Protein AF-A0A954IHL5-F1 (afdb_monomer)

Radius of gyration: 23.96 Å; Cα contacts (8 Å, |Δi|>4): 112; chains: 1; bounding box: 42×65×70 Å

Secondary structure (DSSP, 8-state):
--------HHHHHHHHHHHHHHHHHHHHHHHHHHHHHHHHTT-THHHH-GGGHHHHHHHHHHHHHHHTTTT-HHHHHHHHHHHHHHHHHHHHHHHHHHHHH--SHHHHHHHHHHHHHHHHHHHHHHHHTTTSPP--PPP---PPPPPPPPPPPPP-

Solvent-accessible surface area (backbone atoms only — not comparable to full-atom values): 9137 Å² total; per-residue (Å²): 136,80,82,75,80,72,83,56,68,67,58,55,53,51,35,55,54,50,36,46,56,48,46,56,52,46,51,56,45,49,51,56,45,49,53,48,28,53,48,55,75,69,43,75,56,37,80,84,34,59,71,54,48,52,40,31,48,43,47,47,59,45,50,58,66,39,66,84,22,73,93,37,48,68,58,27,52,57,47,47,63,68,41,46,64,58,41,45,53,33,43,57,50,39,51,53,50,37,58,75,62,38,85,50,67,69,46,57,50,45,42,54,50,47,48,50,40,4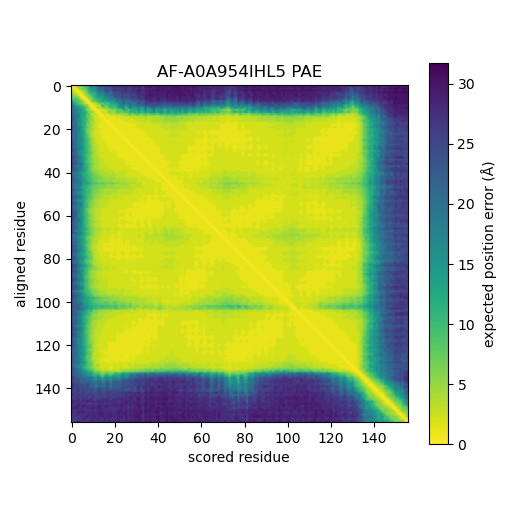9,53,50,50,50,52,45,48,59,57,41,59,79,61,47,77,75,81,79,73,72,81,83,78,79,75,79,77,80,76,80,79,79,80,76,83,85,80,133

Structure (mmCIF, N/CA/C/O backbone):
data_AF-A0A954IHL5-F1
#
_entry.id   AF-A0A954IHL5-F1
#
loop_
_atom_site.group_PDB
_atom_site.id
_atom_site.type_symbol
_atom_site.label_atom_id
_atom_site.label_alt_id
_atom_site.label_comp_id
_atom_site.label_asym_id
_atom_site.label_entity_id
_atom_site.label_seq_id
_atom_site.pdbx_PDB_ins_code
_atom_site.Cartn_x
_atom_site.Cartn_y
_atom_site.Cartn_z
_atom_site.occupancy
_atom_site.B_iso_or_equiv
_atom_site.auth_seq_id
_atom_site.auth_comp_id
_atom_site.auth_asym_id
_atom_site.auth_atom_id
_atom_site.pdbx_PDB_model_num
ATOM 1 N N . MET A 1 1 ? -13.275 8.258 50.279 1.00 40.66 1 MET A N 1
ATOM 2 C CA . MET A 1 1 ? -13.727 9.099 49.157 1.00 40.66 1 MET A CA 1
ATOM 3 C C . MET A 1 1 ? -13.002 8.562 47.937 1.00 40.66 1 MET A C 1
ATOM 5 O O . MET A 1 1 ? -11.900 8.988 47.637 1.00 40.66 1 MET A O 1
ATOM 9 N N . THR A 1 2 ? -13.515 7.455 47.407 1.00 42.53 2 THR A N 1
ATOM 10 C CA . THR A 1 2 ? -12.972 6.762 46.236 1.00 42.53 2 THR A CA 1
ATOM 11 C C . THR A 1 2 ? -13.426 7.542 45.016 1.00 42.53 2 THR A C 1
ATOM 13 O O . THR A 1 2 ? -14.629 7.660 44.795 1.00 42.53 2 THR A O 1
ATOM 16 N N . GLU A 1 3 ? -12.481 8.136 44.296 1.00 44.69 3 GLU A N 1
ATOM 17 C CA . GLU A 1 3 ? -12.754 8.761 43.008 1.00 44.69 3 GLU A CA 1
ATOM 18 C C . GLU A 1 3 ? -13.162 7.656 42.035 1.00 44.69 3 GLU A C 1
ATOM 20 O O . GLU A 1 3 ? -12.359 6.816 41.631 1.00 44.69 3 GLU A O 1
ATOM 25 N N . ASP A 1 4 ? -14.459 7.625 41.751 1.00 44.53 4 ASP A N 1
ATOM 26 C CA . ASP A 1 4 ? -15.044 6.912 40.631 1.00 44.53 4 ASP A CA 1
ATOM 27 C C . ASP A 1 4 ? -14.474 7.560 39.365 1.00 44.53 4 ASP A C 1
ATOM 29 O O . ASP A 1 4 ? -14.879 8.656 38.969 1.00 44.53 4 ASP A O 1
ATOM 33 N N . VAL A 1 5 ? -13.436 6.942 38.793 1.00 57.66 5 VAL A N 1
ATOM 34 C CA . VAL A 1 5 ? -12.917 7.295 37.470 1.00 57.66 5 VAL A CA 1
ATOM 35 C C . VAL A 1 5 ? -13.991 6.861 36.485 1.00 57.66 5 VAL A C 1
ATOM 37 O O . VAL A 1 5 ? -13.971 5.747 35.971 1.00 57.66 5 VAL A O 1
ATOM 40 N N . GLY A 1 6 ? -14.983 7.733 36.319 1.00 47.94 6 GLY A N 1
ATOM 41 C CA . GLY A 1 6 ? -16.091 7.543 35.406 1.00 47.94 6 GLY A CA 1
ATOM 42 C C . GLY A 1 6 ? -15.554 7.313 34.004 1.00 47.94 6 GLY A C 1
ATOM 43 O O . GLY A 1 6 ? -14.996 8.216 33.377 1.00 47.94 6 GLY A O 1
ATOM 44 N N . ASP A 1 7 ? -15.723 6.084 33.540 1.00 57.09 7 ASP A N 1
ATOM 45 C CA . ASP A 1 7 ? -15.624 5.698 32.147 1.00 57.09 7 ASP A CA 1
ATOM 46 C C . ASP A 1 7 ? -16.559 6.615 31.338 1.00 57.09 7 ASP A C 1
ATOM 48 O O . ASP A 1 7 ? -17.778 6.579 31.510 1.00 57.09 7 ASP A O 1
ATOM 52 N N . ASN A 1 8 ? -15.995 7.559 30.575 1.00 56.06 8 ASN A N 1
ATOM 53 C CA . ASN A 1 8 ? -16.775 8.575 29.872 1.00 56.06 8 ASN A CA 1
ATOM 54 C C . ASN A 1 8 ? -17.119 8.069 28.458 1.00 56.06 8 ASN A C 1
ATOM 56 O O . ASN A 1 8 ? -16.258 8.136 27.572 1.00 56.06 8 ASN A O 1
ATOM 60 N N . PRO A 1 9 ? -18.367 7.637 28.193 1.00 59.56 9 PRO A N 1
ATOM 61 C CA . PRO A 1 9 ? -18.760 7.017 26.922 1.00 59.56 9 PRO A CA 1
ATOM 62 C C . PRO A 1 9 ? -18.642 7.959 25.711 1.00 59.56 9 PRO A C 1
ATOM 64 O O . PRO A 1 9 ? -18.583 7.506 24.563 1.00 59.56 9 PRO A O 1
ATOM 67 N N . ALA A 1 10 ? -18.579 9.277 25.940 1.00 62.97 10 ALA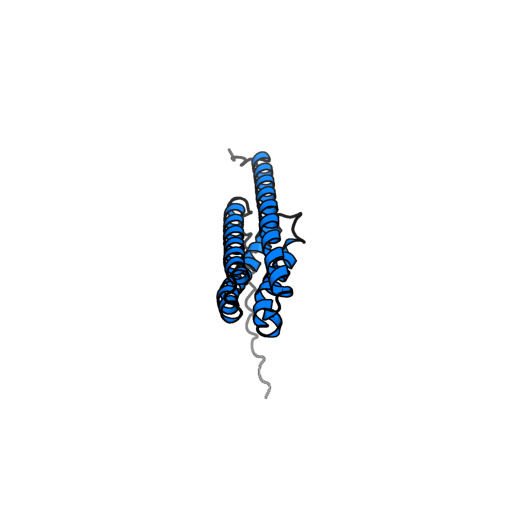 A N 1
ATOM 68 C CA . ALA A 1 10 ? -18.341 10.260 24.885 1.00 62.97 10 ALA A CA 1
ATOM 69 C C . ALA A 1 10 ? -16.930 10.126 24.281 1.00 62.97 10 ALA A C 1
ATOM 71 O O . ALA A 1 10 ? -16.773 10.182 23.063 1.00 62.97 10 ALA A O 1
ATOM 72 N N . THR A 1 11 ? -15.916 9.864 25.112 1.00 73.88 11 THR A N 1
ATOM 73 C CA . THR A 1 11 ? -14.522 9.725 24.669 1.00 73.88 11 THR A CA 1
ATOM 74 C C . THR A 1 11 ? -14.324 8.453 23.845 1.00 73.88 11 THR A C 1
ATOM 76 O O . THR A 1 11 ? -13.656 8.490 22.812 1.00 73.88 11 THR A O 1
ATOM 79 N N . GLU A 1 12 ? -14.935 7.336 24.249 1.00 75.44 12 GLU A N 1
ATOM 80 C CA . GLU A 1 12 ? -14.859 6.072 23.502 1.00 75.44 12 GLU A CA 1
ATOM 81 C C . GLU A 1 12 ? -15.545 6.167 22.132 1.00 75.44 12 GLU A C 1
ATOM 83 O O . GLU A 1 12 ? -15.008 5.709 21.118 1.00 75.44 12 GLU A O 1
ATOM 88 N N . THR A 1 13 ? -16.709 6.821 22.079 1.00 82.81 13 THR A N 1
ATOM 89 C CA . THR A 1 13 ? -17.449 7.050 20.828 1.00 82.81 13 THR A CA 1
ATOM 90 C C . THR A 1 13 ? -16.635 7.908 19.852 1.00 82.81 13 THR A C 1
ATOM 92 O O . THR A 1 13 ? -16.553 7.596 18.657 1.00 82.81 13 THR A O 1
ATOM 95 N N . ASP A 1 14 ? -15.962 8.944 20.356 1.00 88.94 14 ASP A N 1
ATOM 96 C CA . ASP A 1 14 ? -15.099 9.817 19.558 1.00 88.94 14 ASP A CA 1
ATOM 97 C C . ASP A 1 14 ? -13.842 9.097 19.049 1.00 88.94 14 ASP A C 1
ATOM 99 O O . ASP A 1 14 ? -13.472 9.250 17.877 1.00 88.94 14 ASP A O 1
ATOM 103 N N . GLN A 1 15 ? -13.217 8.256 19.880 1.00 90.31 15 GLN A N 1
ATOM 104 C CA . GLN A 1 15 ? -12.077 7.420 19.488 1.00 90.31 15 GLN A CA 1
ATOM 105 C C . GLN A 1 15 ? -12.457 6.416 18.395 1.00 90.31 15 GLN A C 1
ATOM 107 O O . GLN A 1 15 ? -11.767 6.314 17.375 1.00 90.31 15 GLN A O 1
ATOM 112 N N . ALA A 1 16 ? -13.580 5.712 18.560 1.00 92.56 16 ALA A N 1
ATOM 113 C CA . ALA A 1 16 ? -14.078 4.767 17.566 1.00 92.56 16 ALA A CA 1
ATOM 114 C C . ALA A 1 16 ? -14.376 5.465 16.228 1.00 92.56 16 ALA A C 1
ATOM 116 O O . ALA A 1 16 ? -13.995 4.977 15.160 1.00 92.56 16 ALA A O 1
ATOM 117 N N . SER A 1 17 ? -14.997 6.646 16.281 1.00 95.25 17 SER A N 1
ATOM 118 C CA . SER A 1 17 ? -15.264 7.491 15.114 1.00 95.25 17 SER A CA 1
ATOM 119 C C . SER A 1 17 ? -13.970 7.954 14.424 1.00 95.25 17 SER A C 1
ATOM 121 O O . SER A 1 17 ? -13.864 7.909 13.194 1.00 95.25 17 SER A O 1
ATOM 123 N N . ALA A 1 18 ? -12.946 8.342 15.191 1.00 96.38 18 ALA A N 1
ATOM 124 C CA . ALA A 1 18 ? -11.636 8.717 14.658 1.00 96.38 18 ALA A CA 1
ATOM 125 C C . ALA A 1 18 ? -10.935 7.547 13.953 1.00 96.38 18 ALA A C 1
ATOM 127 O O . ALA A 1 18 ? -10.473 7.704 12.819 1.00 96.38 18 ALA A O 1
ATOM 128 N N . LEU A 1 19 ? -10.911 6.364 14.572 1.00 97.25 19 LEU A N 1
ATOM 129 C CA . LEU A 1 19 ? -10.328 5.161 13.975 1.00 97.25 19 LEU A CA 1
ATOM 130 C C . LEU A 1 19 ? -11.025 4.770 12.668 1.00 97.25 19 LEU A C 1
ATOM 132 O O . LEU A 1 19 ? -10.343 4.440 11.696 1.00 97.25 19 LEU A O 1
ATOM 136 N N . ARG A 1 20 ? -12.360 4.863 12.604 1.00 98.06 20 ARG A N 1
ATOM 137 C CA . ARG A 1 20 ? -13.118 4.614 11.364 1.00 98.06 20 ARG A CA 1
ATOM 138 C C . ARG A 1 20 ? -12.696 5.560 10.239 1.00 98.06 20 ARG A C 1
ATOM 140 O O . ARG A 1 20 ? -12.365 5.091 9.153 1.00 98.06 20 ARG A O 1
ATOM 147 N N . ARG A 1 21 ? -12.583 6.867 10.505 1.00 98.38 21 ARG A N 1
ATOM 148 C CA . ARG A 1 21 ? -12.108 7.843 9.501 1.00 98.38 21 ARG A CA 1
ATOM 149 C C . ARG A 1 21 ? -10.695 7.535 9.000 1.00 98.38 21 ARG A C 1
ATOM 151 O O . ARG A 1 21 ? -10.404 7.690 7.813 1.00 98.38 21 ARG A O 1
ATOM 158 N N . LEU A 1 22 ? -9.792 7.117 9.887 1.00 98.62 22 LEU A N 1
ATOM 159 C CA . LEU A 1 22 ? -8.426 6.745 9.505 1.00 98.62 22 LEU A CA 1
ATOM 160 C C . LEU A 1 22 ? -8.399 5.458 8.668 1.00 98.62 22 LEU A C 1
ATOM 162 O O . LEU A 1 22 ? -7.621 5.359 7.714 1.00 98.62 22 LEU A O 1
ATOM 166 N N . LEU A 1 23 ? -9.255 4.487 8.988 1.00 98.56 23 LEU A N 1
ATOM 167 C CA . LEU A 1 23 ? -9.417 3.259 8.213 1.00 98.56 23 LEU A CA 1
ATOM 168 C C . LEU A 1 23 ? -9.928 3.565 6.802 1.00 98.56 23 LEU A C 1
ATOM 170 O O . LEU A 1 23 ? -9.327 3.116 5.828 1.00 98.56 23 LEU A O 1
ATOM 174 N N . GLU A 1 24 ? -10.966 4.389 6.666 1.00 98.44 24 GLU A N 1
ATOM 175 C CA . GLU A 1 24 ? -11.498 4.813 5.363 1.00 98.44 24 GLU A CA 1
ATOM 176 C C . GLU A 1 24 ? -10.430 5.510 4.508 1.00 98.44 24 GLU A C 1
ATOM 178 O O . GLU A 1 24 ? -10.305 5.256 3.307 1.00 98.44 24 GLU A O 1
ATOM 183 N N . ARG A 1 25 ? -9.602 6.365 5.122 1.00 98.69 25 ARG A N 1
ATOM 184 C CA . ARG A 1 25 ? -8.448 6.977 4.443 1.00 98.69 25 ARG A CA 1
ATOM 185 C C . ARG A 1 25 ? -7.418 5.930 4.023 1.00 98.69 25 ARG A C 1
ATOM 187 O O . ARG A 1 25 ? -6.902 6.013 2.912 1.00 98.69 25 ARG A O 1
ATOM 194 N N . SER A 1 26 ? -7.158 4.931 4.863 1.00 98.69 26 SER A N 1
ATOM 195 C CA . SER A 1 26 ? -6.238 3.832 4.544 1.00 98.69 26 SER A CA 1
ATOM 196 C C . SER A 1 26 ? -6.724 3.013 3.346 1.00 98.69 26 SER A C 1
ATOM 198 O O . SER A 1 26 ? -5.916 2.651 2.496 1.00 98.69 26 SER A O 1
ATOM 200 N N . GLN A 1 27 ? -8.034 2.774 3.222 1.00 98.50 27 GLN A N 1
ATOM 201 C CA . GLN A 1 27 ? -8.603 2.092 2.054 1.00 98.50 27 GLN A CA 1
ATOM 202 C C . GLN A 1 27 ? -8.376 2.879 0.759 1.00 98.50 27 GLN A C 1
ATOM 204 O O . GLN A 1 27 ? -8.000 2.293 -0.254 1.00 98.50 27 GLN A O 1
ATOM 209 N N . LYS A 1 28 ? -8.529 4.210 0.790 1.00 98.62 28 LYS A N 1
ATOM 210 C CA . LYS A 1 28 ? -8.228 5.071 -0.368 1.00 98.62 28 LYS A CA 1
ATOM 211 C C . LYS A 1 28 ? -6.756 4.966 -0.773 1.00 98.62 28 LYS A C 1
ATOM 213 O O . LYS A 1 28 ? -6.458 4.806 -1.950 1.00 98.62 28 LYS A O 1
ATOM 218 N N . VAL A 1 29 ? -5.839 4.977 0.196 1.00 98.75 29 VAL A N 1
ATOM 219 C CA . VAL A 1 29 ? -4.400 4.776 -0.061 1.00 98.75 29 VAL A CA 1
ATOM 220 C C . VAL A 1 29 ? -4.131 3.391 -0.664 1.00 98.75 29 VAL A C 1
ATOM 222 O O . VAL A 1 29 ? -3.407 3.273 -1.651 1.00 98.75 29 VAL A O 1
ATOM 225 N N . MET A 1 30 ? -4.772 2.343 -0.144 1.00 98.50 30 MET A N 1
ATOM 226 C CA . MET A 1 30 ? -4.661 0.991 -0.700 1.00 98.50 30 MET A CA 1
ATOM 227 C C . MET A 1 30 ? -5.239 0.869 -2.117 1.00 98.50 30 MET A C 1
ATOM 229 O O . MET A 1 30 ? -4.728 0.075 -2.906 1.00 98.50 30 MET A O 1
ATOM 233 N N . ALA A 1 31 ? -6.250 1.662 -2.480 1.00 98.38 31 ALA A N 1
ATOM 234 C CA . ALA A 1 31 ? -6.756 1.715 -3.851 1.00 98.38 31 ALA A CA 1
ATOM 235 C C . ALA A 1 31 ? -5.698 2.256 -4.832 1.00 98.38 31 ALA A C 1
ATOM 237 O O . ALA A 1 31 ? -5.544 1.711 -5.924 1.00 98.38 31 ALA A O 1
ATOM 238 N N . HIS A 1 32 ? -4.899 3.253 -4.432 1.00 97.94 32 HIS A N 1
ATOM 239 C CA . HIS A 1 32 ? -3.753 3.703 -5.234 1.00 97.94 32 HIS A CA 1
ATOM 240 C C . HIS A 1 32 ? -2.702 2.597 -5.391 1.00 97.94 32 HIS A C 1
ATOM 242 O O . HIS A 1 32 ? -2.232 2.354 -6.502 1.00 97.94 32 HIS A O 1
ATOM 248 N N . ALA A 1 33 ? -2.401 1.856 -4.319 1.00 98.50 33 ALA A N 1
ATOM 249 C CA . ALA A 1 33 ? -1.518 0.691 -4.395 1.00 98.50 33 ALA A CA 1
ATOM 250 C C . ALA A 1 33 ? -2.039 -0.354 -5.400 1.00 98.50 33 ALA A C 1
ATOM 252 O O . ALA A 1 33 ? -1.273 -0.939 -6.165 1.00 98.50 33 ALA A O 1
ATOM 253 N N . TRP A 1 34 ? -3.356 -0.563 -5.453 1.00 98.50 34 TRP A N 1
ATOM 254 C CA . TRP A 1 34 ? -3.972 -1.508 -6.384 1.00 98.50 34 TRP A CA 1
ATOM 255 C C . TRP A 1 34 ? -3.756 -1.138 -7.858 1.00 98.50 34 TRP A C 1
ATOM 257 O O . TRP A 1 34 ? -3.558 -2.026 -8.694 1.00 98.50 34 TRP A O 1
ATOM 267 N N . MET A 1 35 ? -3.735 0.157 -8.182 1.00 98.50 35 MET A N 1
ATOM 268 C CA . MET A 1 35 ? -3.412 0.623 -9.534 1.00 98.50 35 MET A CA 1
ATOM 269 C C . MET A 1 35 ? -1.978 0.258 -9.924 1.00 98.50 35 MET A C 1
ATOM 271 O O . MET A 1 35 ? -1.754 -0.236 -11.025 1.00 98.50 35 MET A O 1
ATOM 275 N N . ILE A 1 36 ? -1.028 0.397 -8.998 1.00 98.19 36 ILE A N 1
ATOM 276 C CA . ILE A 1 36 ? 0.383 0.038 -9.209 1.00 98.19 36 ILE A CA 1
ATOM 277 C C . ILE A 1 36 ? 0.525 -1.469 -9.417 1.00 98.19 36 ILE A C 1
ATOM 279 O O . ILE A 1 36 ? 1.170 -1.904 -10.365 1.00 98.19 36 ILE A O 1
ATOM 283 N N . ARG A 1 37 ? -0.145 -2.279 -8.587 1.00 98.44 37 ARG A N 1
ATOM 284 C CA . ARG A 1 37 ? -0.212 -3.732 -8.795 1.00 98.44 37 ARG A CA 1
ATOM 285 C C . ARG A 1 37 ? -0.730 -4.062 -10.192 1.00 98.44 37 ARG A C 1
ATOM 287 O O . ARG A 1 37 ? -0.194 -4.948 -10.845 1.00 98.44 37 ARG A O 1
ATOM 294 N N . THR A 1 38 ? -1.800 -3.397 -10.619 1.00 98.12 38 THR A N 1
ATOM 295 C CA . THR A 1 38 ? -2.404 -3.646 -11.931 1.00 98.12 38 THR A CA 1
ATOM 296 C C . THR A 1 38 ? -1.430 -3.294 -13.047 1.00 98.12 38 THR A C 1
ATOM 298 O O . THR A 1 38 ? -1.258 -4.110 -13.939 1.00 98.12 38 THR A O 1
ATOM 301 N N . PHE A 1 39 ? -0.743 -2.155 -12.963 1.00 98.00 39 PHE A N 1
ATOM 302 C CA . PHE A 1 39 ? 0.315 -1.785 -13.902 1.00 98.00 39 PHE A CA 1
ATOM 303 C C . PHE A 1 39 ? 1.419 -2.852 -13.974 1.00 98.00 39 PHE A C 1
ATOM 305 O O . PHE A 1 39 ? 1.644 -3.415 -15.038 1.00 98.00 39 PHE A O 1
ATOM 312 N N . VAL A 1 40 ? 2.027 -3.205 -12.838 1.00 97.38 40 VAL A N 1
ATOM 313 C CA . VAL A 1 40 ? 3.141 -4.170 -12.776 1.00 97.38 40 VAL A CA 1
ATOM 314 C C . VAL A 1 40 ? 2.753 -5.550 -13.315 1.00 97.38 40 VAL A C 1
ATOM 316 O O . VAL A 1 40 ? 3.559 -6.228 -13.935 1.00 97.38 40 VAL A O 1
ATOM 319 N N . LYS A 1 41 ? 1.509 -5.990 -13.095 1.00 96.75 41 LYS A N 1
ATOM 320 C CA . LYS A 1 41 ? 1.040 -7.300 -13.574 1.00 96.75 41 LYS A CA 1
ATOM 321 C C . LYS A 1 41 ? 0.824 -7.383 -15.087 1.00 96.75 41 LYS A C 1
ATOM 323 O O . LYS A 1 41 ? 0.596 -8.491 -15.565 1.00 96.75 41 LYS A O 1
ATOM 328 N N . HIS A 1 42 ? 0.788 -6.256 -15.792 1.00 97.00 42 HIS A N 1
ATOM 329 C CA . HIS A 1 42 ? 0.428 -6.208 -17.211 1.00 97.00 42 HIS A CA 1
ATOM 330 C C . HIS A 1 42 ? 1.418 -5.392 -18.052 1.00 97.00 42 HIS A C 1
ATOM 332 O O . HIS A 1 42 ? 1.117 -5.111 -19.207 1.00 97.00 42 HIS A O 1
ATOM 338 N N . CYS A 1 43 ? 2.549 -4.965 -17.486 1.00 96.31 43 CYS A N 1
ATOM 339 C CA . CYS A 1 43 ? 3.629 -4.381 -18.272 1.00 96.31 43 CYS A CA 1
ATOM 340 C C . CYS A 1 43 ? 4.438 -5.493 -18.944 1.00 96.31 43 CYS A C 1
ATOM 342 O O . CYS A 1 43 ? 4.692 -6.522 -18.318 1.00 96.31 43 CYS A O 1
ATOM 344 N N . ASP A 1 44 ? 4.865 -5.268 -20.183 1.00 96.69 44 ASP A N 1
ATOM 345 C CA . ASP A 1 44 ? 5.617 -6.254 -20.967 1.00 96.69 44 ASP A CA 1
ATOM 346 C C . ASP A 1 44 ? 6.969 -6.584 -20.311 1.00 96.69 44 ASP A C 1
ATOM 348 O O . ASP A 1 44 ? 7.424 -7.723 -20.354 1.00 96.69 44 ASP A O 1
ATOM 352 N N . GLU A 1 45 ? 7.578 -5.621 -19.605 1.00 96.62 45 GLU A N 1
ATOM 353 C CA . GLU A 1 45 ? 8.857 -5.816 -18.912 1.00 96.62 45 GLU A CA 1
ATOM 354 C C . GLU A 1 45 ? 8.810 -6.914 -17.840 1.00 96.62 45 GLU A C 1
ATOM 356 O O . GLU A 1 45 ? 9.851 -7.417 -17.433 1.00 96.62 45 GLU A O 1
ATOM 361 N N . VAL A 1 46 ? 7.627 -7.319 -17.371 1.00 95.69 46 VAL A N 1
ATOM 362 C CA . VAL A 1 46 ? 7.512 -8.357 -16.341 1.00 95.69 46 VAL A CA 1
ATOM 363 C C . VAL A 1 46 ? 7.945 -9.746 -16.832 1.00 95.69 46 VAL A C 1
ATOM 365 O O . VAL A 1 46 ? 8.293 -10.592 -16.006 1.00 95.69 46 VAL A O 1
ATOM 368 N N . ASP A 1 47 ? 7.926 -9.984 -18.147 1.00 95.50 47 ASP A N 1
ATOM 369 C CA . 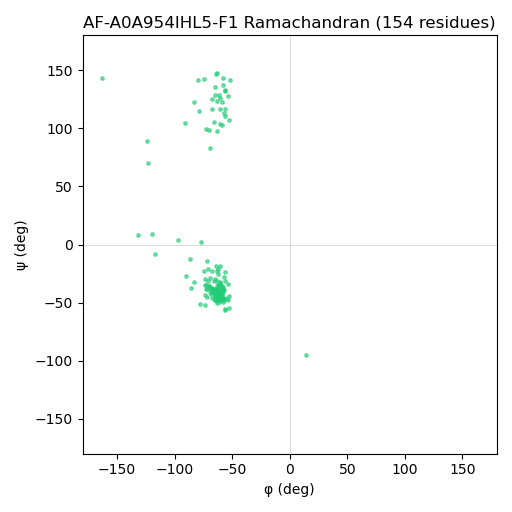ASP A 1 47 ? 8.344 -11.256 -18.744 1.00 95.50 47 ASP A CA 1
ATOM 370 C C . ASP A 1 47 ? 9.869 -11.438 -18.661 1.00 95.50 47 ASP A C 1
ATOM 372 O O . ASP A 1 47 ? 10.348 -12.534 -18.361 1.00 95.50 47 ASP A O 1
ATOM 376 N N . ASP A 1 48 ? 10.618 -10.347 -18.849 1.00 97.06 48 ASP A N 1
ATOM 377 C CA . ASP A 1 48 ? 12.084 -10.322 -18.769 1.00 97.06 48 ASP A CA 1
ATOM 378 C C . ASP A 1 48 ? 12.597 -10.020 -17.346 1.00 97.06 48 ASP A C 1
ATOM 380 O O . ASP A 1 48 ? 13.685 -10.463 -16.975 1.00 97.06 48 ASP A O 1
ATOM 384 N N . TYR A 1 49 ? 11.801 -9.309 -16.536 1.00 96.81 49 TYR A N 1
ATOM 385 C CA . TYR A 1 49 ? 12.123 -8.877 -15.169 1.00 96.81 49 TYR A CA 1
ATOM 386 C C . TYR A 1 49 ? 11.074 -9.397 -14.164 1.00 96.81 49 TYR A C 1
ATOM 388 O O . TYR A 1 49 ? 10.267 -8.628 -13.615 1.00 96.81 49 TYR A O 1
ATOM 396 N N . PRO A 1 50 ? 11.034 -10.719 -13.901 1.00 96.38 50 PRO A N 1
ATOM 397 C CA . PRO A 1 50 ? 10.014 -11.340 -13.059 1.00 96.38 50 PRO A CA 1
ATOM 398 C C . PRO A 1 50 ? 10.029 -10.854 -11.602 1.00 96.38 50 PRO A C 1
ATOM 400 O O . PRO A 1 50 ? 8.997 -10.940 -10.929 1.00 96.38 50 PRO A O 1
ATOM 403 N N . GLU A 1 51 ? 11.150 -10.322 -11.109 1.00 96.06 51 GLU A N 1
ATOM 404 C CA . GLU A 1 51 ? 11.309 -9.713 -9.783 1.00 96.06 51 GLU A CA 1
ATOM 405 C C . GLU A 1 51 ? 10.329 -8.559 -9.527 1.00 96.06 51 GLU A C 1
ATOM 407 O O . GLU A 1 51 ? 9.867 -8.386 -8.395 1.00 96.06 51 GLU A O 1
ATOM 412 N N . LEU A 1 52 ? 9.886 -7.853 -10.576 1.00 97.12 52 LEU A N 1
ATOM 413 C CA . LEU A 1 52 ? 8.869 -6.805 -10.466 1.00 97.12 52 LEU A CA 1
ATOM 414 C C . LEU A 1 52 ? 7.573 -7.333 -9.826 1.00 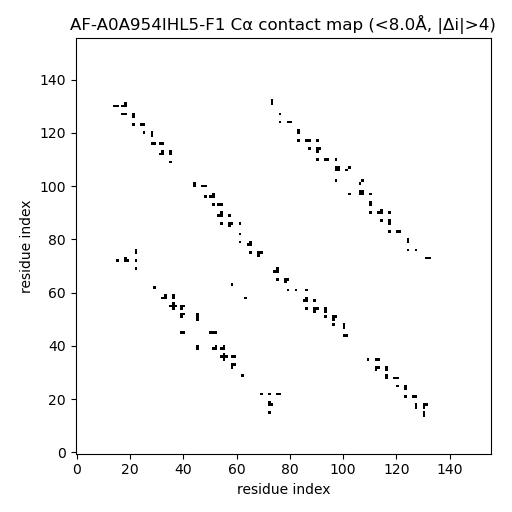97.12 52 LEU A C 1
ATOM 416 O O . LEU A 1 52 ? 6.893 -6.611 -9.086 1.00 97.12 52 LEU A O 1
ATOM 420 N N . ASN A 1 53 ? 7.242 -8.616 -10.032 1.00 97.69 53 ASN A N 1
ATOM 421 C CA . ASN A 1 53 ? 6.057 -9.235 -9.436 1.00 97.69 53 ASN A CA 1
ATOM 422 C C . ASN A 1 53 ? 6.079 -9.258 -7.905 1.00 97.69 53 ASN A C 1
ATOM 424 O O . ASN A 1 53 ? 5.004 -9.366 -7.304 1.00 97.69 53 ASN A O 1
ATOM 428 N N . GLU A 1 54 ? 7.238 -9.151 -7.249 1.00 97.94 54 GLU A N 1
ATOM 429 C CA . GLU A 1 54 ? 7.292 -9.111 -5.785 1.00 97.94 54 GLU A CA 1
ATOM 430 C C . GLU A 1 54 ? 6.529 -7.905 -5.226 1.00 97.94 54 GLU A C 1
ATOM 432 O O . GLU A 1 54 ? 5.804 -8.029 -4.232 1.00 97.94 54 GLU A O 1
ATOM 437 N N . MET A 1 55 ? 6.571 -6.761 -5.915 1.00 98.25 55 MET A N 1
ATOM 438 C CA . MET A 1 55 ? 5.772 -5.597 -5.536 1.00 98.25 55 MET A CA 1
ATOM 439 C C . MET A 1 55 ? 4.272 -5.879 -5.683 1.00 98.25 55 MET A C 1
ATOM 441 O O . MET A 1 55 ? 3.486 -5.640 -4.760 1.00 98.25 55 MET A O 1
ATOM 445 N N . ALA A 1 56 ? 3.864 -6.451 -6.820 1.00 98.25 56 ALA A N 1
ATOM 446 C CA . ALA A 1 56 ? 2.472 -6.809 -7.084 1.00 98.25 56 ALA A CA 1
ATOM 447 C C . ALA A 1 56 ? 1.930 -7.826 -6.061 1.00 98.25 56 ALA A C 1
ATOM 449 O O . ALA A 1 56 ? 0.780 -7.709 -5.615 1.00 98.25 56 ALA A O 1
ATOM 450 N N . ARG A 1 57 ? 2.755 -8.800 -5.658 1.00 98.38 57 ARG A N 1
ATOM 451 C CA . ARG A 1 57 ? 2.433 -9.789 -4.622 1.00 98.38 57 ARG A CA 1
ATOM 452 C C . ARG A 1 57 ? 2.327 -9.144 -3.244 1.00 98.38 57 ARG A C 1
ATOM 454 O O . ARG A 1 57 ? 1.341 -9.371 -2.551 1.00 98.38 57 ARG A O 1
ATOM 461 N N . SER A 1 58 ? 3.271 -8.282 -2.873 1.00 98.56 58 SER A N 1
ATOM 462 C CA . SER A 1 58 ? 3.260 -7.580 -1.583 1.00 98.56 58 SER A CA 1
ATOM 463 C C . SER A 1 58 ? 2.025 -6.682 -1.413 1.00 98.56 58 SER A C 1
ATOM 465 O O . SER A 1 58 ? 1.377 -6.691 -0.357 1.00 98.56 58 SER A O 1
ATOM 467 N N . ILE A 1 59 ? 1.620 -5.974 -2.476 1.00 98.69 59 ILE A N 1
ATOM 468 C CA . ILE A 1 59 ? 0.374 -5.190 -2.499 1.00 98.69 59 ILE A CA 1
ATOM 469 C C . ILE A 1 59 ? -0.839 -6.109 -2.343 1.00 98.69 59 ILE A C 1
ATOM 471 O O . ILE A 1 59 ? -1.713 -5.831 -1.519 1.00 98.69 59 ILE A O 1
ATOM 475 N N . PHE A 1 60 ? -0.892 -7.210 -3.099 1.00 98.56 60 PHE A N 1
ATOM 476 C CA . PHE A 1 60 ? -1.983 -8.180 -3.015 1.00 98.56 60 PHE A CA 1
ATOM 477 C C . PHE A 1 60 ? -2.128 -8.761 -1.607 1.00 98.56 60 PHE A C 1
ATOM 479 O O . PHE A 1 60 ? -3.221 -8.722 -1.054 1.00 98.56 60 PHE A O 1
ATOM 486 N N . ASP A 1 61 ? -1.042 -9.232 -0.999 1.00 98.44 61 ASP A N 1
ATOM 487 C CA . ASP A 1 61 ? -1.043 -9.842 0.334 1.00 98.44 61 ASP A CA 1
ATOM 488 C C . ASP A 1 61 ? -1.410 -8.853 1.443 1.00 98.44 61 ASP A C 1
ATOM 490 O O . ASP A 1 61 ? -1.967 -9.240 2.480 1.00 98.44 61 ASP A O 1
ATOM 494 N N . THR A 1 62 ? -1.067 -7.578 1.256 1.00 98.50 62 THR A N 1
ATOM 495 C CA . THR A 1 62 ? -1.442 -6.503 2.175 1.00 98.50 62 THR A CA 1
ATOM 496 C C . THR A 1 62 ? -2.925 -6.184 2.032 1.00 98.50 62 THR A C 1
ATOM 498 O O . THR A 1 62 ? -3.646 -6.244 3.025 1.00 98.50 62 THR A O 1
ATOM 501 N N . PHE A 1 63 ? -3.404 -5.943 0.807 1.00 98.31 63 PHE A N 1
ATOM 502 C CA . PHE A 1 63 ? -4.817 -5.692 0.509 1.00 98.31 63 PHE A CA 1
ATOM 503 C C . PHE A 1 63 ? -5.690 -6.850 1.007 1.00 98.31 63 PHE A C 1
ATOM 505 O O . PHE A 1 63 ? -6.524 -6.656 1.894 1.00 98.31 63 PHE A O 1
ATOM 512 N N . ARG A 1 64 ? -5.368 -8.064 0.529 1.00 98.19 64 ARG A N 1
ATOM 513 C CA . ARG A 1 64 ? -5.272 -9.319 1.293 1.00 98.19 64 ARG A CA 1
ATOM 514 C C . ARG A 1 64 ? -5.888 -9.303 2.679 1.00 98.19 64 ARG A C 1
ATOM 516 O O . ARG A 1 64 ? -7.074 -9.540 2.902 1.00 98.19 64 ARG A O 1
ATOM 523 N N . ALA A 1 65 ? -4.979 -9.037 3.601 1.00 98.00 65 ALA A N 1
ATOM 524 C CA . ALA A 1 65 ? -5.178 -9.112 5.025 1.00 98.00 65 ALA A CA 1
ATOM 525 C C . ALA A 1 65 ? -6.016 -7.955 5.588 1.00 98.00 65 ALA A C 1
ATOM 527 O O . ALA A 1 65 ? -6.573 -8.111 6.671 1.00 98.00 65 ALA A O 1
ATOM 528 N N . LEU A 1 66 ? -6.086 -6.816 4.893 1.00 98.06 66 LEU A N 1
ATOM 529 C CA . LEU A 1 66 ? -6.779 -5.618 5.364 1.00 98.06 66 LEU A CA 1
ATOM 530 C C . LEU A 1 66 ? -8.278 -5.617 5.045 1.00 98.06 66 LEU A C 1
ATOM 532 O O . LEU A 1 66 ? -9.055 -5.190 5.895 1.00 98.06 66 LEU A O 1
ATOM 536 N N . GLU A 1 67 ? -8.711 -6.117 3.878 1.00 96.50 67 GLU A N 1
ATOM 537 C CA . GLU A 1 67 ? -10.142 -6.046 3.504 1.00 96.50 67 GLU A CA 1
ATOM 538 C C . GLU A 1 67 ? -11.048 -6.793 4.487 1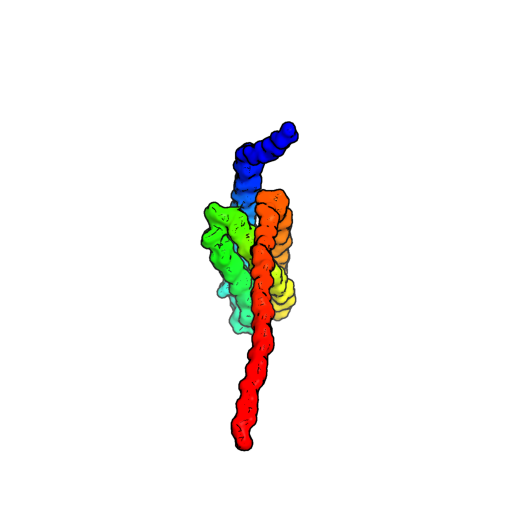.00 96.50 67 GLU A C 1
ATOM 540 O O . GLU A 1 67 ? -12.175 -6.393 4.738 1.00 96.50 67 GLU A O 1
ATOM 545 N N . VAL A 1 68 ? -10.549 -7.884 5.065 1.00 97.31 68 VAL A N 1
ATOM 546 C CA . VAL A 1 68 ? -11.319 -8.729 5.985 1.00 97.31 68 VAL A CA 1
ATOM 547 C C . VAL A 1 68 ? -11.439 -8.108 7.381 1.00 97.31 68 VAL A C 1
ATOM 549 O O . VAL A 1 68 ? -11.966 -8.742 8.288 1.00 97.31 68 VAL A O 1
ATOM 552 N N . GLN A 1 69 ? -10.888 -6.908 7.583 1.00 97.62 69 GLN A N 1
ATOM 553 C CA . GLN A 1 69 ? -10.875 -6.187 8.858 1.00 97.62 69 GLN A CA 1
ATOM 554 C C . GLN A 1 69 ? -11.592 -4.834 8.776 1.00 97.62 69 GLN A C 1
ATOM 556 O O . GLN A 1 69 ? -11.482 -4.036 9.700 1.00 97.62 69 GLN A O 1
ATOM 561 N N . VAL A 1 70 ? -12.294 -4.532 7.679 1.00 96.75 70 VAL A N 1
ATOM 562 C CA . VAL A 1 70 ? -12.877 -3.195 7.452 1.00 96.75 70 VAL A CA 1
ATOM 563 C C . VAL A 1 70 ? -13.921 -2.790 8.495 1.00 96.75 70 VAL A C 1
ATOM 565 O O . VAL A 1 70 ? -14.077 -1.601 8.764 1.00 96.75 70 VAL A O 1
ATOM 568 N N . ASP A 1 71 ? -14.569 -3.767 9.129 1.00 96.94 71 ASP A N 1
ATOM 569 C CA . ASP A 1 71 ? -15.573 -3.540 10.170 1.00 96.94 71 ASP A CA 1
ATOM 570 C C . ASP A 1 71 ? -14.977 -3.406 11.583 1.00 96.94 71 ASP A C 1
ATOM 572 O O . ASP A 1 71 ? -15.665 -2.943 12.496 1.00 96.94 71 ASP A O 1
ATOM 576 N N . ASP A 1 72 ? -13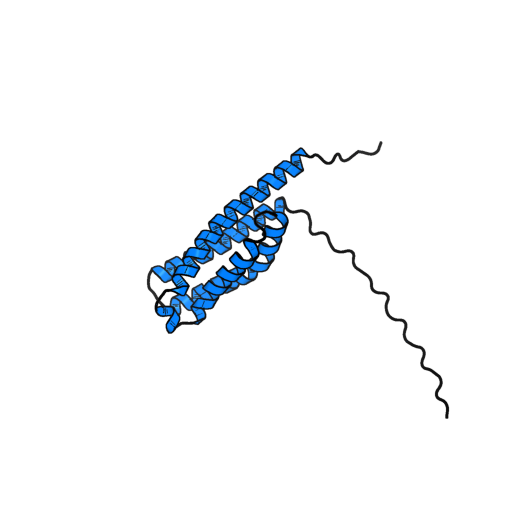.694 -3.749 11.759 1.00 97.31 72 ASP A N 1
ATOM 577 C CA . ASP A 1 72 ? -12.957 -3.703 13.028 1.00 97.31 72 ASP A CA 1
ATOM 578 C C . ASP A 1 72 ? -11.692 -2.832 12.884 1.00 97.31 72 ASP A C 1
ATOM 580 O O . ASP A 1 72 ? -10.605 -3.332 12.563 1.00 97.31 72 ASP A O 1
ATOM 584 N N . PRO A 1 73 ? -11.797 -1.512 13.142 1.00 97.12 73 PRO A N 1
ATOM 585 C CA . PRO A 1 73 ? -10.668 -0.598 13.010 1.00 97.12 73 PRO A CA 1
ATOM 586 C C . PRO A 1 73 ? -9.462 -0.957 13.883 1.00 97.12 73 PRO A C 1
ATOM 588 O O . PRO A 1 73 ? -8.318 -0.793 13.452 1.00 97.12 73 PRO A O 1
ATOM 591 N N . VAL A 1 74 ? -9.684 -1.479 15.092 1.00 96.50 74 VAL A N 1
ATOM 592 C CA . VAL A 1 74 ? -8.595 -1.847 16.007 1.00 96.50 74 VAL A CA 1
ATOM 593 C C . VAL A 1 74 ? -7.782 -2.988 15.402 1.00 96.50 74 VAL A C 1
ATOM 595 O O . VAL A 1 74 ? -6.549 -2.913 15.308 1.00 96.50 74 VAL A O 1
ATOM 598 N N . ARG A 1 75 ? -8.465 -4.029 14.920 1.00 97.38 75 ARG A N 1
ATOM 599 C CA . ARG A 1 75 ? -7.818 -5.168 14.271 1.00 97.38 75 ARG A CA 1
ATOM 600 C C . ARG A 1 75 ? -7.206 -4.796 12.925 1.00 97.38 75 ARG A C 1
ATOM 602 O O . ARG A 1 75 ? -6.092 -5.245 12.643 1.00 97.38 75 ARG A O 1
ATOM 609 N N . TYR A 1 76 ? -7.856 -3.935 12.142 1.00 98.50 76 TYR A N 1
ATOM 610 C CA . TYR A 1 76 ? -7.328 -3.403 10.884 1.00 98.50 76 TYR A CA 1
ATOM 611 C C . TYR A 1 76 ? -5.938 -2.793 11.076 1.00 98.50 76 TYR A C 1
ATOM 613 O O . TYR A 1 76 ? -4.975 -3.229 10.441 1.00 98.50 76 TYR A O 1
ATOM 621 N N . PHE A 1 77 ? -5.789 -1.844 12.008 1.00 98.25 77 PHE A N 1
ATOM 622 C CA . PHE A 1 77 ? -4.496 -1.202 12.263 1.00 98.25 77 PHE A CA 1
ATOM 623 C C . PHE A 1 77 ? -3.476 -2.150 12.908 1.00 98.25 77 PHE A C 1
ATOM 625 O O . PHE A 1 77 ? -2.272 -2.033 12.658 1.00 98.25 77 PHE A O 1
ATOM 632 N N . GLY A 1 78 ? -3.933 -3.143 13.678 1.00 96.81 78 GLY A N 1
ATOM 633 C CA . GLY A 1 78 ? -3.086 -4.230 14.169 1.00 96.81 78 GLY A CA 1
ATOM 634 C C . GLY A 1 78 ? -2.476 -5.076 13.044 1.00 96.81 78 GLY A C 1
ATOM 635 O O . GLY A 1 78 ? -1.294 -5.427 13.108 1.00 96.81 78 GLY A O 1
ATOM 636 N N . ILE A 1 79 ? -3.250 -5.380 12.000 1.00 97.94 79 ILE A N 1
ATOM 637 C CA . ILE A 1 79 ? -2.777 -6.091 10.805 1.00 97.94 79 ILE A CA 1
ATOM 638 C C . ILE A 1 79 ? -1.909 -5.185 9.929 1.00 97.94 79 ILE A C 1
ATOM 640 O O . ILE A 1 79 ? -0.834 -5.623 9.509 1.00 97.94 79 ILE A O 1
ATOM 644 N N . LEU A 1 80 ? -2.314 -3.928 9.711 1.00 98.38 80 LEU A N 1
ATOM 645 C CA . LEU A 1 80 ? -1.538 -2.954 8.941 1.00 98.38 80 LEU A CA 1
ATOM 646 C C . LEU A 1 80 ? -0.118 -2.831 9.494 1.00 98.38 80 LEU A C 1
ATOM 648 O O . LEU A 1 80 ? 0.838 -2.987 8.741 1.00 98.38 80 LEU A O 1
ATOM 652 N N . ARG A 1 81 ? 0.034 -2.677 10.817 1.00 97.75 81 ARG A N 1
ATOM 653 C CA . ARG A 1 81 ? 1.345 -2.628 11.486 1.00 97.75 81 ARG A CA 1
ATOM 654 C C . ARG A 1 81 ? 2.241 -3.814 11.131 1.00 97.75 81 ARG A C 1
ATOM 656 O O . ARG A 1 81 ? 3.426 -3.634 10.873 1.00 97.75 81 ARG A O 1
ATOM 663 N N . LYS A 1 82 ? 1.685 -5.029 11.115 1.00 96.81 82 LYS A N 1
ATOM 664 C CA . LYS A 1 82 ? 2.436 -6.258 10.808 1.00 96.81 82 LYS A CA 1
ATOM 665 C C . LYS A 1 82 ? 2.841 -6.335 9.334 1.00 96.81 82 LYS A C 1
ATOM 667 O O . LYS A 1 82 ? 3.899 -6.872 9.022 1.00 96.81 82 LYS A O 1
ATOM 672 N N . LYS A 1 83 ? 1.994 -5.839 8.428 1.00 97.50 83 LYS A N 1
ATOM 673 C CA . LYS A 1 83 ? 2.219 -5.894 6.975 1.00 97.50 83 LYS A CA 1
ATOM 674 C C . LYS A 1 83 ? 3.117 -4.766 6.467 1.00 97.50 83 LYS A C 1
ATOM 676 O O . LYS A 1 83 ? 3.903 -5.001 5.554 1.00 97.50 83 LYS A O 1
ATOM 681 N N . LEU A 1 84 ? 3.063 -3.593 7.097 1.00 97.81 84 LEU A N 1
ATOM 682 C CA . LEU A 1 84 ? 3.754 -2.382 6.654 1.00 97.81 84 LEU A CA 1
ATOM 683 C C . LEU A 1 84 ? 5.270 -2.569 6.510 1.00 97.81 84 LEU A C 1
ATOM 685 O O . LEU A 1 84 ? 5.849 -2.094 5.540 1.00 97.81 84 LEU A O 1
ATOM 689 N N . GLY A 1 85 ? 5.907 -3.314 7.420 1.00 97.06 85 GLY A N 1
ATOM 690 C CA . GLY A 1 85 ? 7.344 -3.593 7.328 1.00 97.06 85 GLY A CA 1
ATOM 691 C C . GLY A 1 85 ? 7.731 -4.346 6.049 1.00 97.06 85 GLY A C 1
ATOM 692 O O . GLY A 1 85 ? 8.702 -3.982 5.393 1.00 97.06 85 GLY A O 1
ATOM 693 N N . LYS A 1 86 ? 6.941 -5.356 5.655 1.00 97.06 86 LYS A N 1
ATOM 694 C CA . LYS A 1 86 ? 7.161 -6.100 4.403 1.00 97.06 86 LYS A CA 1
ATOM 695 C C . LYS A 1 86 ? 6.801 -5.274 3.172 1.00 97.06 86 LYS A C 1
ATOM 697 O O . LYS A 1 86 ? 7.513 -5.348 2.178 1.00 97.06 86 LYS A O 1
ATOM 702 N N . LEU A 1 87 ? 5.728 -4.482 3.245 1.00 98.31 87 LEU A N 1
ATOM 703 C CA . LEU A 1 87 ? 5.337 -3.591 2.155 1.00 98.31 87 LEU A CA 1
ATOM 704 C C . LEU A 1 87 ? 6.455 -2.592 1.844 1.00 98.31 87 LEU A C 1
ATOM 706 O O . LEU A 1 87 ? 6.865 -2.496 0.698 1.00 98.31 87 LEU A O 1
ATOM 710 N N . ARG A 1 88 ? 7.015 -1.940 2.871 1.00 98.38 88 ARG A N 1
ATOM 711 C CA . ARG A 1 88 ? 8.158 -1.027 2.732 1.00 98.38 88 ARG A CA 1
ATOM 712 C C . ARG A 1 88 ? 9.393 -1.694 2.134 1.00 98.38 88 ARG A C 1
ATOM 714 O O . ARG A 1 88 ? 10.035 -1.114 1.271 1.00 98.38 88 ARG A O 1
ATOM 721 N N . ALA A 1 89 ? 9.731 -2.901 2.585 1.00 98.31 89 ALA A N 1
ATOM 722 C CA . ALA A 1 89 ? 10.870 -3.626 2.024 1.00 98.31 89 ALA A CA 1
ATOM 723 C C . ALA A 1 89 ? 10.669 -3.918 0.526 1.00 98.31 89 ALA A C 1
ATOM 725 O O . ALA A 1 89 ? 11.577 -3.693 -0.267 1.00 98.31 89 ALA A O 1
ATOM 726 N N . ALA A 1 90 ? 9.463 -4.343 0.134 1.00 98.44 90 ALA A N 1
ATOM 727 C CA . ALA A 1 90 ? 9.118 -4.550 -1.270 1.00 98.44 90 ALA A CA 1
ATOM 728 C C . ALA A 1 90 ? 9.145 -3.240 -2.074 1.00 98.44 90 ALA A C 1
ATOM 730 O O . ALA A 1 90 ? 9.623 -3.243 -3.200 1.00 98.44 90 ALA A O 1
ATOM 731 N N . THR A 1 91 ? 8.691 -2.124 -1.494 1.00 98.50 91 THR A N 1
ATOM 732 C CA . THR A 1 91 ? 8.755 -0.790 -2.110 1.00 98.50 91 THR A CA 1
ATOM 733 C C . THR A 1 91 ? 10.186 -0.391 -2.470 1.00 98.50 91 THR A C 1
ATOM 735 O O . THR A 1 91 ? 10.429 0.072 -3.582 1.00 98.50 91 THR A O 1
ATOM 738 N N . GLU A 1 92 ? 11.144 -0.578 -1.559 1.00 98.25 92 GLU A N 1
ATOM 739 C CA . GLU A 1 92 ? 12.542 -0.212 -1.821 1.00 98.25 92 GLU A CA 1
ATOM 740 C C . GLU A 1 92 ? 13.228 -1.163 -2.803 1.00 98.25 92 GLU A C 1
ATOM 742 O O . GLU A 1 92 ? 14.010 -0.720 -3.646 1.00 98.25 92 GLU A O 1
ATOM 747 N N . GLN A 1 93 ? 12.890 -2.453 -2.755 1.00 98.31 93 GLN A N 1
ATOM 748 C CA . GLN A 1 93 ? 13.375 -3.407 -3.749 1.00 98.31 93 GLN A CA 1
ATOM 749 C C . GLN A 1 93 ? 12.827 -3.070 -5.142 1.00 98.31 93 GLN A C 1
ATOM 751 O O . GLN A 1 93 ? 13.597 -2.917 -6.084 1.00 98.31 93 GLN A O 1
ATOM 756 N N . PHE A 1 94 ? 11.522 -2.806 -5.249 1.00 98.31 94 PHE A N 1
ATOM 757 C CA . PHE A 1 94 ? 10.880 -2.382 -6.491 1.00 98.31 94 PHE A CA 1
ATOM 758 C C . PHE A 1 94 ? 11.493 -1.103 -7.057 1.00 98.31 94 PHE A C 1
ATOM 760 O O . PHE A 1 94 ? 11.637 -0.980 -8.266 1.00 98.31 94 PHE A O 1
ATOM 767 N N . ALA A 1 95 ? 11.891 -0.156 -6.202 1.00 97.44 95 ALA A N 1
ATOM 768 C CA . ALA A 1 95 ? 12.585 1.044 -6.651 1.00 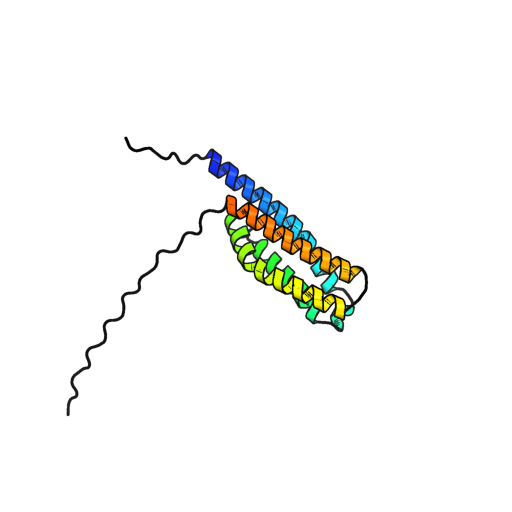97.44 95 ALA A CA 1
ATOM 769 C C . ALA A 1 95 ? 13.914 0.733 -7.351 1.00 97.44 95 ALA A C 1
ATOM 771 O O . ALA A 1 95 ? 14.287 1.463 -8.261 1.00 97.44 95 ALA A O 1
ATOM 772 N N . THR A 1 96 ? 14.610 -0.330 -6.949 1.00 97.19 96 THR A N 1
ATOM 773 C CA . THR A 1 96 ? 15.847 -0.786 -7.595 1.00 97.19 96 THR A CA 1
ATOM 774 C C . THR A 1 96 ? 15.530 -1.543 -8.883 1.00 97.19 96 THR A C 1
ATOM 776 O O . THR A 1 96 ? 16.037 -1.195 -9.948 1.00 97.19 96 THR A O 1
ATOM 779 N N . ASP A 1 97 ? 14.630 -2.521 -8.803 1.00 96.75 97 ASP A N 1
ATOM 780 C CA . ASP A 1 97 ? 14.292 -3.414 -9.915 1.00 96.75 97 ASP A CA 1
ATOM 781 C C . ASP A 1 97 ? 13.641 -2.658 -11.080 1.00 96.75 97 ASP A C 1
ATOM 783 O O . ASP A 1 97 ? 13.984 -2.876 -12.239 1.00 96.75 97 ASP A O 1
ATOM 787 N N . ALA A 1 98 ? 12.758 -1.698 -10.787 1.00 95.88 98 ALA A N 1
ATOM 788 C CA . ALA A 1 98 ? 12.090 -0.879 -11.795 1.00 95.88 98 ALA A CA 1
ATOM 789 C C . ALA A 1 98 ? 13.082 -0.120 -12.687 1.00 95.88 98 ALA A C 1
ATOM 791 O O . ALA A 1 98 ? 12.850 -0.021 -13.888 1.00 95.88 98 ALA A O 1
ATOM 792 N N . TRP A 1 99 ? 14.192 0.379 -12.129 1.00 92.44 99 TRP A N 1
ATOM 793 C CA . TRP A 1 99 ? 15.233 1.060 -12.908 1.00 92.44 99 TRP A CA 1
ATOM 794 C C . TRP A 1 99 ? 16.036 0.107 -13.792 1.00 92.44 99 TRP A C 1
ATOM 796 O O . TRP A 1 99 ? 16.502 0.520 -14.853 1.00 92.44 99 TRP A O 1
ATOM 806 N N . HIS A 1 100 ? 16.206 -1.145 -13.364 1.00 93.19 100 HIS A N 1
ATOM 807 C CA . HIS A 1 100 ? 16.843 -2.178 -14.178 1.00 93.19 100 HIS A CA 1
ATOM 808 C C . HIS A 1 100 ? 15.934 -2.664 -15.305 1.00 93.19 100 HIS A C 1
ATOM 810 O O . HIS A 1 100 ? 16.435 -2.941 -16.394 1.00 93.19 100 HIS A O 1
ATOM 816 N N . ALA A 1 101 ? 14.625 -2.715 -15.052 1.00 94.12 101 ALA A N 1
ATOM 817 C CA . ALA A 1 101 ? 13.626 -3.098 -16.035 1.00 94.12 101 ALA A CA 1
ATOM 818 C C . ALA A 1 101 ? 13.416 -2.023 -17.107 1.00 94.12 101 ALA A C 1
ATOM 820 O O . ALA A 1 101 ? 13.342 -2.329 -18.294 1.00 94.12 101 ALA A O 1
ATOM 821 N N . SER A 1 102 ? 13.298 -0.752 -16.707 1.00 93.56 102 SER A N 1
ATOM 822 C CA . SER A 1 102 ? 12.872 0.301 -17.625 1.00 93.56 102 SER A CA 1
ATOM 823 C C . SER A 1 102 ? 13.193 1.707 -17.123 1.00 93.56 102 SER A C 1
ATOM 825 O O . SER A 1 102 ? 13.048 2.042 -15.950 1.00 93.56 102 SER A O 1
ATOM 827 N N . THR A 1 103 ? 13.560 2.595 -18.048 1.00 91.81 103 THR A N 1
ATOM 828 C CA . THR A 1 103 ? 13.720 4.034 -17.763 1.00 91.81 103 THR A CA 1
ATOM 829 C C . THR A 1 103 ? 12.486 4.852 -18.152 1.00 91.81 103 THR A C 1
ATOM 831 O O . THR A 1 103 ? 12.490 6.078 -18.018 1.00 91.81 103 THR A O 1
ATOM 834 N N . HIS A 1 104 ? 11.412 4.196 -18.611 1.00 94.06 104 HIS A N 1
ATOM 835 C CA . HIS A 1 104 ? 10.175 4.861 -18.999 1.00 94.06 104 HIS A CA 1
ATOM 836 C C . HIS A 1 104 ? 9.507 5.570 -17.814 1.00 94.06 104 HIS A C 1
ATOM 838 O O . HIS A 1 104 ? 9.525 5.109 -16.670 1.00 94.06 104 HIS A O 1
ATOM 844 N N . THR A 1 105 ? 8.832 6.684 -18.111 1.00 96.12 105 THR A N 1
ATOM 845 C CA . THR A 1 105 ? 8.148 7.517 -17.112 1.00 96.12 105 THR A CA 1
ATOM 846 C C . THR A 1 105 ? 7.167 6.720 -16.251 1.00 96.12 105 THR A C 1
ATOM 848 O O . THR A 1 105 ? 7.058 6.999 -15.062 1.00 96.12 105 THR A O 1
ATOM 851 N N . ASN A 1 106 ? 6.503 5.696 -16.796 1.00 96.56 106 ASN A N 1
ATOM 852 C CA . ASN A 1 106 ? 5.569 4.861 -16.033 1.00 96.56 106 ASN A CA 1
ATOM 853 C C . ASN A 1 106 ? 6.239 4.171 -14.836 1.00 96.56 106 ASN A C 1
ATOM 855 O O . ASN A 1 106 ? 5.683 4.205 -13.741 1.00 96.56 106 ASN A O 1
ATOM 859 N N . PHE A 1 107 ? 7.445 3.623 -15.004 1.00 97.38 107 PHE A N 1
ATOM 860 C CA . PHE A 1 107 ? 8.186 2.981 -13.913 1.00 97.38 107 PHE A CA 1
ATOM 861 C C . PHE A 1 107 ? 8.649 4.001 -12.877 1.00 97.38 107 PHE A C 1
ATOM 863 O O . PHE A 1 107 ? 8.458 3.798 -11.679 1.00 97.38 107 PHE A O 1
ATOM 870 N N . GLN A 1 108 ? 9.148 5.154 -13.327 1.00 97.00 108 GLN A N 1
ATOM 871 C CA . GLN A 1 108 ? 9.530 6.249 -12.432 1.00 97.00 108 GLN A CA 1
ATOM 872 C C . GLN A 1 108 ? 8.341 6.718 -11.575 1.00 97.00 108 GLN A C 1
ATOM 874 O O . GLN A 1 108 ? 8.461 6.856 -10.357 1.00 97.00 108 GLN A O 1
ATOM 879 N N . GLN A 1 109 ? 7.172 6.915 -12.194 1.00 98.06 109 GLN A N 1
ATOM 880 C CA . GLN A 1 109 ? 5.955 7.323 -11.489 1.00 98.06 109 GLN A CA 1
ATOM 881 C C . GLN A 1 109 ? 5.401 6.210 -10.595 1.00 98.06 109 GLN A C 1
ATOM 883 O O . GLN A 1 109 ? 4.922 6.502 -9.500 1.00 98.06 109 GLN A O 1
ATOM 888 N N . ALA A 1 110 ? 5.506 4.942 -11.002 1.00 98.06 110 ALA A N 1
ATOM 889 C CA . ALA A 1 110 ? 5.117 3.807 -10.171 1.00 98.06 110 ALA A CA 1
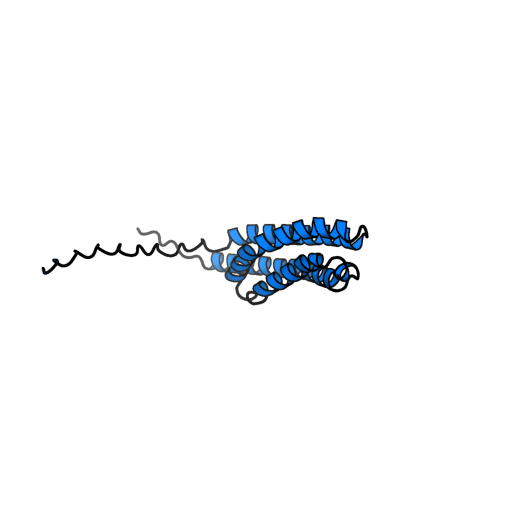ATOM 890 C C . ALA A 1 110 ? 5.955 3.744 -8.886 1.00 98.06 110 ALA A C 1
ATOM 892 O O . ALA A 1 110 ? 5.385 3.592 -7.806 1.00 98.06 110 ALA A O 1
ATOM 893 N N . VAL A 1 111 ? 7.277 3.938 -8.980 1.00 98.31 111 VAL A N 1
ATOM 894 C CA . VAL A 1 111 ? 8.187 3.985 -7.822 1.00 98.31 111 VAL A CA 1
ATOM 895 C C . VAL A 1 111 ? 7.829 5.134 -6.878 1.00 98.31 111 VAL A C 1
ATOM 897 O O . VAL A 1 111 ? 7.672 4.913 -5.676 1.00 98.31 111 VAL A O 1
ATOM 900 N N . ILE A 1 112 ? 7.644 6.349 -7.408 1.00 98.38 112 ILE A N 1
ATOM 901 C CA . ILE A 1 112 ? 7.217 7.512 -6.610 1.00 98.38 112 ILE A CA 1
ATOM 902 C C . ILE A 1 112 ? 5.883 7.216 -5.912 1.00 98.38 112 ILE A C 1
ATOM 904 O O . ILE A 1 112 ? 5.734 7.446 -4.712 1.00 98.38 112 ILE A O 1
ATOM 908 N N . SER A 1 113 ? 4.922 6.661 -6.651 1.00 98.38 113 SER A N 1
ATOM 909 C CA . SER A 1 113 ? 3.586 6.376 -6.140 1.00 98.38 113 SER A CA 1
ATOM 910 C C . SER A 1 113 ? 3.598 5.321 -5.031 1.00 98.38 113 SER A C 1
ATOM 912 O O . SER A 1 113 ? 2.942 5.512 -4.007 1.00 98.38 113 SER A O 1
ATOM 914 N N . VAL A 1 114 ? 4.366 4.233 -5.173 1.00 98.44 114 VAL A N 1
ATOM 915 C CA . VAL A 1 114 ? 4.385 3.161 -4.164 1.00 98.44 114 VAL A CA 1
ATOM 916 C C . VAL A 1 114 ? 5.135 3.565 -2.891 1.00 98.44 114 VAL A C 1
ATOM 918 O O . VAL A 1 114 ? 4.758 3.137 -1.798 1.00 98.44 114 VAL A O 1
ATOM 921 N N . ARG A 1 115 ? 6.139 4.445 -3.003 1.00 98.62 115 ARG A N 1
ATOM 922 C CA . ARG A 1 115 ? 6.782 5.083 -1.845 1.00 98.62 115 ARG A CA 1
ATOM 923 C C . ARG A 1 115 ? 5.801 5.952 -1.081 1.00 98.62 115 ARG A C 1
ATOM 925 O O . ARG A 1 115 ? 5.606 5.736 0.112 1.00 98.62 115 ARG A O 1
ATOM 932 N N . PHE A 1 116 ? 5.088 6.822 -1.791 1.00 98.75 116 PHE A N 1
ATOM 933 C CA . PHE A 1 116 ? 4.061 7.657 -1.180 1.00 98.75 116 PHE A CA 1
ATOM 934 C C . PHE A 1 116 ? 2.965 6.822 -0.500 1.00 98.75 116 PHE A C 1
ATOM 936 O O . PHE A 1 116 ? 2.541 7.133 0.608 1.00 98.75 116 PHE A O 1
ATOM 943 N N . VAL A 1 117 ? 2.530 5.711 -1.103 1.00 98.75 117 VAL A N 1
ATOM 944 C CA . VAL A 1 117 ? 1.590 4.775 -0.460 1.00 98.75 117 VAL A CA 1
ATOM 945 C C . VAL A 1 117 ? 2.132 4.264 0.879 1.00 98.75 117 VAL A C 1
ATOM 947 O O . VAL A 1 117 ? 1.399 4.267 1.869 1.00 98.75 117 VAL A O 1
ATOM 950 N N . ALA A 1 118 ? 3.393 3.826 0.928 1.00 98.56 118 ALA A N 1
ATOM 951 C CA . ALA A 1 118 ? 3.998 3.311 2.153 1.00 98.56 118 ALA A CA 1
ATOM 952 C C . ALA A 1 118 ? 4.094 4.392 3.245 1.00 98.56 118 ALA A C 1
ATOM 954 O O . ALA A 1 118 ? 3.694 4.138 4.383 1.00 98.56 118 ALA A O 1
ATOM 955 N N . GLU A 1 119 ? 4.536 5.599 2.882 1.00 98.69 119 GLU A N 1
ATOM 956 C CA . GLU A 1 119 ? 4.611 6.768 3.772 1.00 98.69 119 GLU A CA 1
ATOM 957 C C . GLU A 1 119 ? 3.234 7.135 4.342 1.00 98.69 119 GLU A C 1
ATOM 959 O O . GLU A 1 119 ? 3.065 7.304 5.551 1.00 98.69 119 GLU A O 1
ATOM 964 N N . GLN A 1 120 ? 2.208 7.189 3.490 1.00 98.81 120 GLN A N 1
ATOM 965 C CA . GLN A 1 120 ? 0.851 7.537 3.908 1.00 98.81 120 GLN A CA 1
ATOM 966 C C . GLN A 1 120 ? 0.247 6.488 4.846 1.00 98.81 120 GLN A C 1
ATOM 968 O O . GLN A 1 120 ? -0.453 6.842 5.796 1.00 98.81 120 GLN A O 1
ATOM 973 N N . LEU A 1 121 ? 0.500 5.198 4.609 1.00 98.69 121 LEU A N 1
ATOM 974 C CA . LEU A 1 121 ? 0.049 4.133 5.509 1.00 98.69 121 LEU A CA 1
ATOM 975 C C . LEU A 1 121 ? 0.769 4.179 6.860 1.00 98.69 121 LEU A C 1
ATOM 977 O O . LEU A 1 121 ? 0.138 3.924 7.887 1.00 98.69 121 LEU A O 1
ATOM 981 N N . GLU A 1 122 ? 2.059 4.511 6.874 1.00 98.56 122 GLU A N 1
ATOM 982 C CA . GLU A 1 122 ? 2.826 4.709 8.105 1.00 98.56 122 GLU A CA 1
ATOM 983 C C . GLU A 1 122 ? 2.285 5.885 8.921 1.00 98.56 122 GLU A C 1
ATOM 985 O O . GLU A 1 122 ? 2.023 5.745 10.117 1.00 98.56 122 GLU A O 1
ATOM 990 N N . GLU A 1 123 ? 2.014 7.011 8.266 1.00 98.69 123 GLU A N 1
ATOM 991 C CA . GLU A 1 123 ? 1.439 8.189 8.908 1.00 98.69 123 GLU A CA 1
ATOM 992 C C . GLU A 1 123 ? 0.033 7.918 9.466 1.00 98.69 123 GLU A C 1
ATOM 994 O O . GLU A 1 123 ? -0.272 8.271 10.608 1.00 98.69 123 GLU A O 1
ATOM 999 N N . LEU A 1 124 ? -0.823 7.229 8.708 1.00 98.69 124 LEU A N 1
ATOM 1000 C CA . LEU A 1 124 ? -2.154 6.833 9.177 1.00 98.69 124 LEU A CA 1
ATOM 1001 C C . LEU A 1 124 ? -2.078 5.862 10.359 1.00 98.69 124 LEU A C 1
ATOM 1003 O O . LEU A 1 124 ? -2.854 5.991 11.307 1.00 98.69 124 LEU A O 1
ATOM 1007 N N . LEU A 1 125 ? -1.130 4.921 10.343 1.00 98.38 125 LEU A N 1
ATOM 1008 C CA . LEU A 1 125 ? -0.893 4.019 11.466 1.00 98.38 125 LEU A CA 1
ATOM 1009 C C . LEU A 1 125 ? -0.425 4.782 12.713 1.00 98.38 125 LEU A C 1
ATOM 1011 O O . LEU A 1 125 ? -0.893 4.487 13.814 1.00 98.38 125 LEU A O 1
ATOM 1015 N N . ARG A 1 126 ? 0.461 5.769 12.550 1.00 97.88 126 ARG A N 1
ATOM 1016 C CA . ARG A 1 126 ? 0.941 6.634 13.635 1.00 97.88 126 ARG A CA 1
ATOM 1017 C C . ARG A 1 126 ? -0.188 7.467 14.243 1.00 97.88 126 ARG A C 1
ATOM 1019 O O . ARG A 1 126 ? -0.273 7.580 15.463 1.00 97.88 126 ARG A O 1
ATOM 1026 N N . GLN A 1 127 ? -1.085 8.006 13.417 1.00 97.88 127 GLN A N 1
ATOM 1027 C CA . GLN A 1 127 ? -2.295 8.692 13.890 1.00 97.88 127 GLN A CA 1
ATOM 1028 C C . GLN A 1 127 ? -3.224 7.722 14.629 1.00 97.88 127 GLN A C 1
ATOM 1030 O O . GLN A 1 127 ? -3.696 8.033 15.718 1.00 97.88 127 GLN A O 1
ATOM 1035 N N . ALA A 1 128 ? -3.438 6.519 14.090 1.00 97.25 128 ALA A N 1
ATOM 1036 C CA . ALA A 1 128 ? -4.305 5.520 14.709 1.00 97.25 128 ALA A CA 1
ATOM 1037 C C . ALA A 1 128 ? -3.787 5.065 16.079 1.00 97.25 128 ALA A C 1
ATOM 1039 O O . ALA A 1 128 ? -4.583 4.849 16.985 1.00 97.25 128 ALA A O 1
ATOM 1040 N N . GLN A 1 129 ? -2.467 4.972 16.270 1.00 95.38 129 GLN A N 1
ATOM 1041 C CA . GLN A 1 129 ? -1.853 4.608 17.554 1.00 95.38 129 GLN A CA 1
ATOM 1042 C C . GLN A 1 129 ? -2.255 5.515 18.723 1.00 95.38 129 GLN A C 1
ATOM 1044 O O . GLN A 1 129 ? -2.207 5.053 19.856 1.00 95.38 129 GLN A O 1
ATOM 1049 N N . GLN A 1 130 ? -2.683 6.752 18.464 1.00 94.25 130 GLN A N 1
ATOM 1050 C CA . GLN A 1 130 ? -3.178 7.667 19.500 1.00 94.25 130 GLN A CA 1
ATOM 1051 C C . GLN A 1 130 ? -4.548 7.250 20.055 1.00 94.25 130 GLN A C 1
ATOM 1053 O O . GLN A 1 130 ? -4.917 7.659 21.150 1.00 94.25 130 GLN A O 1
ATOM 1058 N N . PHE A 1 131 ? -5.292 6.442 19.298 1.00 94.12 131 PHE A N 1
ATOM 1059 C CA . PHE A 1 131 ? -6.652 6.003 19.615 1.00 94.12 131 PHE A CA 1
ATOM 1060 C C . PHE A 1 131 ? -6.753 4.486 19.812 1.00 94.12 131 PHE A C 1
ATOM 1062 O O . PHE A 1 131 ? -7.810 3.981 20.180 1.00 94.12 131 PHE A O 1
ATOM 1069 N N . LEU A 1 132 ? -5.685 3.735 19.523 1.00 91.19 132 LEU A N 1
ATOM 1070 C CA . LEU A 1 132 ? -5.668 2.296 19.749 1.00 91.19 132 LEU A CA 1
ATOM 1071 C C . LEU A 1 132 ? -5.538 2.003 21.247 1.00 91.19 132 LEU A C 1
ATOM 1073 O O . LEU A 1 132 ? -4.751 2.664 21.928 1.00 91.19 132 LEU A O 1
ATOM 1077 N N . PRO A 1 133 ? -6.226 0.964 21.750 1.00 85.75 133 PRO A N 1
ATOM 1078 C CA . PRO A 1 133 ? -6.007 0.508 23.110 1.00 85.75 133 PRO A CA 1
ATOM 1079 C C . PRO A 1 133 ? -4.536 0.117 23.288 1.00 85.75 133 PRO A C 1
ATOM 1081 O O . PRO A 1 133 ? -3.905 -0.428 22.370 1.00 85.75 133 PRO A O 1
ATOM 1084 N N . ALA A 1 134 ? -3.987 0.395 24.474 1.00 75.81 134 ALA A N 1
ATOM 1085 C CA . ALA A 1 134 ? -2.639 -0.031 24.823 1.00 75.81 134 ALA A CA 1
ATOM 1086 C C . ALA A 1 134 ? -2.496 -1.541 24.557 1.00 75.81 134 ALA A C 1
ATOM 1088 O O . ALA A 1 134 ? -3.447 -2.294 24.795 1.00 75.81 134 ALA A O 1
ATOM 1089 N N . PRO A 1 135 ? -1.342 -2.013 24.050 1.00 65.31 135 PRO A N 1
ATOM 1090 C CA . PRO A 1 135 ? -1.146 -3.435 23.832 1.00 65.31 135 PRO A CA 1
ATOM 1091 C C . PRO A 1 135 ? -1.358 -4.158 25.164 1.00 65.31 135 PRO A C 1
ATOM 1093 O O . PRO A 1 135 ? -0.582 -3.976 26.102 1.00 65.31 135 PRO A O 1
ATOM 1096 N N . MET A 1 136 ? -2.422 -4.961 25.254 1.00 49.25 136 MET A N 1
ATOM 1097 C CA . MET A 1 136 ? -2.624 -5.853 26.387 1.00 49.25 136 MET A CA 1
ATOM 1098 C C . MET A 1 136 ? -1.436 -6.808 26.413 1.00 49.25 136 MET A C 1
ATOM 1100 O O . MET A 1 136 ? -1.339 -7.715 25.586 1.00 49.25 136 MET A O 1
ATOM 1104 N N . THR A 1 137 ? -0.496 -6.572 27.325 1.00 49.53 137 THR A N 1
ATOM 1105 C CA . THR A 1 137 ? 0.582 -7.521 27.586 1.00 49.53 137 THR A CA 1
ATOM 1106 C C . THR A 1 137 ? -0.093 -8.811 28.053 1.00 49.53 137 THR A C 1
ATOM 1108 O O . THR A 1 137 ? -0.771 -8.772 29.083 1.00 49.53 137 THR A O 1
ATOM 1111 N N . PRO A 1 138 ? 0.016 -9.939 27.325 1.00 53.97 138 PRO A N 1
ATOM 1112 C CA . PRO A 1 138 ? -0.506 -11.192 27.844 1.00 53.97 138 PRO A CA 1
ATOM 1113 C C . PRO A 1 138 ? 0.197 -11.470 29.181 1.00 53.97 138 PRO A C 1
ATOM 1115 O O . PRO A 1 138 ? 1.409 -11.238 29.276 1.00 53.97 138 PRO A O 1
ATOM 1118 N N . PRO A 1 139 ? -0.522 -11.920 30.225 1.00 48.59 139 PRO A N 1
ATOM 1119 C CA . PRO A 1 139 ? 0.107 -12.238 31.499 1.00 48.59 139 PRO A CA 1
ATOM 1120 C C . PRO A 1 139 ? 1.259 -13.214 31.245 1.00 48.59 139 PRO A C 1
ATOM 1122 O O . PRO A 1 139 ? 1.083 -14.226 30.563 1.00 48.59 139 PRO A O 1
ATOM 1125 N N . ARG A 1 140 ? 2.459 -12.886 31.745 1.00 51.12 140 ARG A N 1
ATOM 1126 C CA . ARG A 1 140 ? 3.616 -13.789 31.684 1.00 51.12 140 ARG A CA 1
ATOM 1127 C C . ARG A 1 140 ? 3.231 -15.073 32.410 1.00 51.12 140 ARG A C 1
ATOM 1129 O O . ARG A 1 140 ? 3.228 -15.115 33.637 1.00 51.12 140 ARG A O 1
ATOM 1136 N N . VAL A 1 141 ? 2.913 -16.116 31.652 1.00 66.25 141 VAL A N 1
ATOM 1137 C CA . VAL A 1 141 ? 2.774 -17.465 32.194 1.00 66.25 141 VAL A CA 1
ATOM 1138 C C . VAL A 1 141 ? 4.180 -17.922 32.568 1.00 66.25 141 VAL A C 1
ATOM 1140 O O . VAL A 1 141 ? 4.969 -18.318 31.711 1.00 66.25 141 VAL A O 1
ATOM 1143 N N . ILE A 1 142 ? 4.523 -17.799 33.849 1.00 68.31 142 ILE A N 1
ATOM 1144 C CA . ILE A 1 142 ? 5.717 -18.426 34.410 1.00 68.31 142 ILE A CA 1
ATOM 1145 C C . ILE A 1 142 ? 5.399 -19.920 34.483 1.00 68.31 142 ILE A C 1
ATOM 1147 O O . ILE A 1 142 ? 4.670 -20.366 35.365 1.00 68.31 142 ILE A O 1
ATOM 1151 N N . LEU A 1 143 ? 5.887 -20.687 33.507 1.00 67.62 143 LEU A N 1
ATOM 1152 C CA . LEU A 1 143 ? 5.824 -22.145 33.561 1.00 67.62 143 LEU A CA 1
ATOM 1153 C C . LEU A 1 143 ? 6.695 -22.623 34.736 1.00 67.62 143 LEU A C 1
ATOM 1155 O O . LEU A 1 143 ? 7.856 -22.212 34.814 1.00 67.62 143 LEU A O 1
ATOM 1159 N N . PRO A 1 144 ? 6.177 -23.469 35.644 1.00 66.56 144 PRO A N 1
ATOM 1160 C CA . PRO A 1 144 ? 6.984 -24.022 36.721 1.00 66.56 144 PRO A CA 1
ATOM 1161 C C . PRO A 1 144 ? 8.135 -24.837 36.124 1.00 66.56 144 PRO A C 1
ATOM 1163 O O . PRO A 1 144 ? 7.928 -25.725 35.292 1.00 66.56 144 PRO A O 1
ATOM 1166 N N . THR A 1 145 ? 9.362 -24.515 36.531 1.00 64.12 145 THR A N 1
ATOM 1167 C CA . THR A 1 145 ? 10.558 -25.276 36.169 1.00 64.12 145 THR A CA 1
ATOM 1168 C C . THR A 1 145 ? 10.397 -26.712 36.644 1.00 64.12 145 THR A C 1
ATOM 1170 O O . THR A 1 145 ? 10.168 -26.960 37.827 1.00 64.12 145 THR A O 1
ATOM 1173 N N . LYS A 1 146 ? 10.500 -27.657 35.707 1.00 61.59 146 LYS A N 1
ATOM 1174 C CA . LYS A 1 146 ? 10.444 -29.095 35.972 1.00 61.59 146 LYS A CA 1
ATOM 1175 C C . LYS A 1 146 ? 11.519 -29.453 37.002 1.00 61.59 146 LYS A C 1
ATOM 1177 O O . LYS A 1 146 ? 12.705 -29.289 36.723 1.00 61.59 146 LYS A O 1
ATOM 1182 N N . THR A 1 147 ? 11.100 -29.929 38.171 1.00 60.03 147 THR A N 1
ATOM 1183 C CA . THR A 1 147 ? 11.995 -30.475 39.196 1.00 60.03 147 THR A CA 1
ATOM 1184 C C . THR A 1 147 ? 12.824 -31.606 38.575 1.00 60.03 147 THR A C 1
ATOM 1186 O O . THR A 1 147 ? 12.241 -32.447 37.874 1.00 60.03 147 THR A O 1
ATOM 1189 N N . PRO A 1 148 ? 14.155 -31.641 38.765 1.00 59.38 148 PRO A N 1
ATOM 1190 C CA . PRO A 1 148 ? 14.974 -32.753 38.295 1.00 59.38 148 PRO A CA 1
ATOM 1191 C C . PRO A 1 148 ? 14.438 -34.067 38.873 1.00 59.38 148 PRO A C 1
ATOM 1193 O O . PRO A 1 148 ? 14.114 -34.131 40.057 1.00 59.38 148 PRO A O 1
ATOM 1196 N N . ARG A 1 149 ? 14.292 -35.094 38.026 1.00 61.72 149 ARG A N 1
ATOM 1197 C CA . ARG A 1 149 ? 14.004 -36.451 38.504 1.00 61.72 149 ARG A CA 1
ATOM 1198 C C . ARG A 1 149 ? 15.233 -36.937 39.258 1.00 61.72 149 ARG A C 1
ATOM 1200 O O . ARG A 1 149 ? 16.323 -36.909 38.702 1.00 61.72 149 ARG A O 1
ATOM 1207 N N . GLU A 1 150 ? 15.021 -37.346 40.498 1.00 59.34 150 GLU A N 1
ATOM 1208 C CA . GLU A 1 150 ? 15.989 -38.082 41.301 1.00 59.34 150 GLU A CA 1
ATOM 1209 C C . GLU A 1 150 ? 16.247 -39.429 40.611 1.00 59.34 150 GLU A C 1
ATOM 1211 O O . GLU A 1 150 ? 15.300 -40.149 40.275 1.00 59.34 150 GLU A O 1
ATOM 1216 N N . ASP A 1 151 ? 17.514 -39.704 40.309 1.00 64.56 151 ASP A N 1
ATOM 1217 C CA . ASP A 1 151 ? 17.948 -40.936 39.662 1.00 64.56 151 ASP A CA 1
ATOM 1218 C C . ASP A 1 151 ? 17.609 -42.136 40.557 1.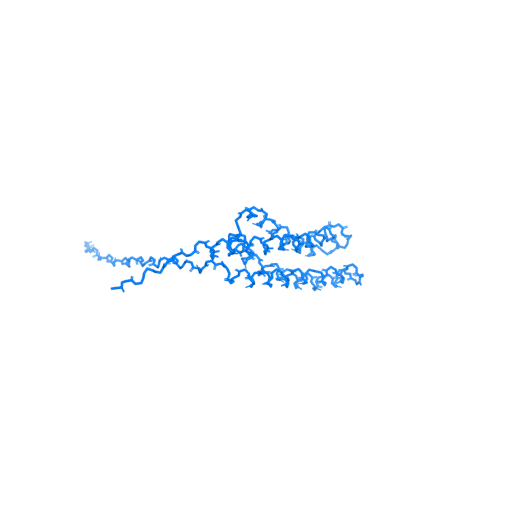00 64.56 151 ASP A C 1
ATOM 1220 O O . ASP A 1 151 ? 17.911 -42.157 41.752 1.00 64.56 151 ASP A O 1
ATOM 1224 N N . ALA A 1 152 ? 16.938 -43.130 39.972 1.00 63.94 152 ALA A N 1
ATOM 1225 C CA . ALA A 1 152 ? 16.645 -44.393 40.636 1.00 63.94 152 ALA A CA 1
ATOM 1226 C C . ALA A 1 152 ? 17.957 -45.138 40.955 1.00 63.94 152 ALA A C 1
ATOM 1228 O O . ALA A 1 152 ? 18.909 -45.041 40.175 1.00 63.94 152 ALA A O 1
ATOM 1229 N N . PRO A 1 153 ? 18.024 -45.891 42.067 1.00 63.41 153 PRO A N 1
ATOM 1230 C CA . PRO A 1 153 ? 19.224 -46.634 42.411 1.00 63.41 153 PRO A CA 1
ATOM 1231 C C . PRO A 1 153 ? 19.482 -47.725 41.365 1.00 63.41 153 PRO A C 1
ATOM 1233 O O . PRO A 1 153 ? 18.564 -48.412 40.919 1.00 63.41 153 PRO A O 1
ATOM 1236 N N . SER A 1 154 ? 20.744 -47.840 40.962 1.00 61.50 154 SER A N 1
ATOM 1237 C CA . SER A 1 154 ? 21.264 -48.932 40.146 1.00 61.50 154 SER A CA 1
ATOM 1238 C C . SER A 1 154 ? 21.232 -50.232 40.951 1.00 61.50 154 SER A C 1
ATOM 1240 O O . SER A 1 154 ? 21.936 -50.327 41.958 1.00 61.50 154 SER A O 1
ATOM 1242 N N . ASP A 1 155 ? 20.445 -51.207 40.500 1.00 63.72 155 ASP A N 1
ATOM 1243 C CA . ASP A 1 155 ? 20.577 -52.603 40.924 1.00 63.72 155 ASP A CA 1
ATOM 1244 C C . ASP A 1 155 ? 21.686 -53.275 40.088 1.00 63.72 155 ASP A C 1
ATOM 1246 O O . ASP A 1 155 ? 21.599 -53.270 38.859 1.00 63.72 155 ASP A O 1
ATOM 1250 N N . ASP A 1 156 ? 22.691 -53.799 40.807 1.00 52.56 156 ASP A N 1
ATOM 1251 C CA . ASP A 1 156 ? 23.782 -54.742 40.459 1.00 52.56 156 ASP A CA 1
ATOM 1252 C C . ASP A 1 156 ? 24.649 -54.523 39.195 1.00 52.56 156 ASP A C 1
ATOM 1254 O O . ASP A 1 156 ? 24.197 -54.757 38.050 1.00 52.56 156 ASP A O 1
#

Foldseek 3Di:
DDPPPDPDVVLLVVLVVLLLVLLVVLVVLLVLLQVLLVCLVPDPLCVVQVLSCLLNVLSCVLCVVQVVCSVPSLVNLVSLVVSLVSLVVSLVVLLVSLVVSDPDPSSVVSSVSSVVSSVSSVVSSVSSVVSHDDPPDDPPPPDPDDDDDDDDDDDD

Nearest PDB structures (foldseek):
  1yo7-assembly2_B  TM=4.352E-01  e=4.777E-02  Escherichia coli
  1few-assembly1_A  TM=3.690E-01  e=1.902E-01  Homo sapiens
  4etr-assembly2_B  TM=2.938E-01  e=2.217E-01  Pseudomonas aeruginosa PAO1

Mean predicted aligned error: 9.41 Å

pLDDT: mean 88.46, std 16.61, range [40.66, 98.81]

Sequence (156 aa):
MTEDVGDNPATETDQASALRRLLERSQKVMAHAWMIRTFVKHCDEVDDYPELNEMARSIFDTFRALEVQVDDPVRYFGILRKKLGKLRAATEQFATDAWHASTHTNFQQAVISVRFVAEQLEELLRQAQQFLPAPMTPPRVILPTKTPREDAPSDD